Protein AF-A0A059FW57-F1 (afdb_monomer_lite)

Radius of gyration: 14.56 Å; chains: 1; bounding box: 39×24×30 Å

Foldseek 3Di:
DDDDDDDPDDDLVPDQLVVNLVVCVVVVHDPVSNVVSVVVCVVLVVCCVVCQVVDVPSDRPPPD

Organism: NCBI:txid1280951

Sequence (64 aa):
MSRRRKIRRFDFETLAPEDRASLLAHMGAPRWMLARAERAATPVRIAALLYPARWPGGRAPFNT

pLDDT: mean 73.65, std 7.7, range [51.06, 85.19]

Structure (mmCIF, N/CA/C/O backbone):
data_AF-A0A059FW57-F1
#
_entry.id   AF-A0A059FW57-F1
#
loop_
_atom_site.group_PDB
_atom_site.id
_atom_site.type_symbol
_atom_site.label_atom_id
_atom_site.label_alt_id
_atom_site.label_comp_id
_atom_site.label_asym_id
_atom_site.label_entity_id
_atom_site.label_seq_id
_atom_site.pdbx_PDB_ins_code
_atom_site.Cartn_x
_atom_site.Cartn_y
_atom_site.Cartn_z
_atom_site.occupancy
_atom_site.B_iso_or_equiv
_atom_site.auth_seq_id
_atom_site.auth_comp_id
_atom_site.auth_asym_id
_atom_site.auth_atom_id
_atom_site.pdbx_PDB_model_num
AT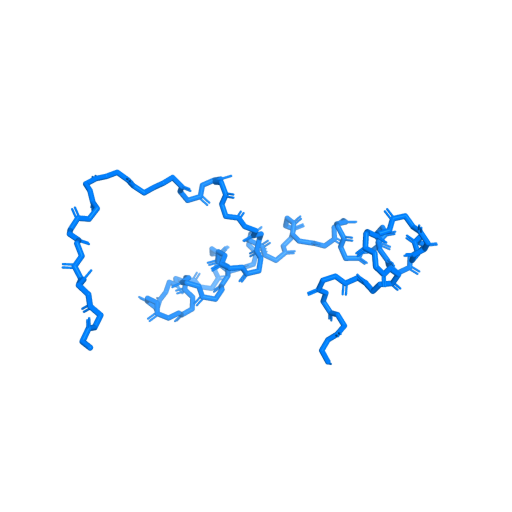OM 1 N N . MET A 1 1 ? -13.895 16.578 -17.142 1.00 58.44 1 MET A N 1
ATOM 2 C CA . MET A 1 1 ? -14.856 15.853 -16.272 1.00 58.44 1 MET A CA 1
ATOM 3 C C . MET A 1 1 ? -14.430 14.395 -16.157 1.00 58.44 1 MET A C 1
ATOM 5 O O . MET A 1 1 ? -14.481 13.683 -17.151 1.00 58.44 1 MET A O 1
ATOM 9 N N . SER A 1 2 ? -13.971 13.953 -14.982 1.00 69.19 2 SER A N 1
ATOM 10 C CA . SER A 1 2 ? -13.558 12.557 -14.770 1.00 69.19 2 SER A CA 1
ATOM 11 C C . SER A 1 2 ? -14.791 11.678 -14.512 1.00 69.19 2 SER A C 1
ATOM 13 O O . SER A 1 2 ? -15.560 11.953 -13.591 1.00 69.19 2 SER A O 1
ATOM 15 N N . ARG A 1 3 ? -15.038 10.651 -15.342 1.00 75.94 3 ARG A N 1
ATOM 16 C CA . ARG A 1 3 ? -16.190 9.741 -15.172 1.00 75.94 3 ARG A CA 1
ATOM 17 C C . ARG A 1 3 ? -15.919 8.771 -14.023 1.00 75.94 3 ARG A C 1
ATOM 19 O O . ARG A 1 3 ? -15.250 7.757 -14.206 1.00 75.94 3 ARG A O 1
ATOM 26 N N . ARG A 1 4 ? -16.488 9.052 -12.850 1.00 80.56 4 ARG A N 1
ATOM 27 C CA . ARG A 1 4 ? -16.469 8.141 -11.698 1.00 80.56 4 ARG A CA 1
ATOM 28 C C . ARG A 1 4 ? -17.324 6.907 -12.010 1.00 80.56 4 ARG A C 1
ATOM 30 O O . ARG A 1 4 ? -18.546 7.000 -12.078 1.00 80.56 4 ARG A O 1
ATOM 37 N N . ARG A 1 5 ? -16.691 5.749 -12.225 1.00 84.56 5 ARG A N 1
ATOM 38 C CA . ARG A 1 5 ? -17.384 4.458 -12.386 1.00 84.56 5 ARG A CA 1
ATOM 39 C C . ARG A 1 5 ? -17.414 3.709 -11.056 1.00 84.56 5 ARG A C 1
ATOM 41 O O . ARG A 1 5 ? -16.438 3.725 -10.312 1.00 84.56 5 ARG A O 1
ATOM 48 N N . LYS A 1 6 ? -18.531 3.040 -10.763 1.00 81.50 6 LYS A N 1
ATOM 49 C CA . LYS A 1 6 ? -18.688 2.218 -9.556 1.00 81.50 6 LYS A CA 1
ATOM 50 C C . LYS A 1 6 ? -18.026 0.858 -9.792 1.00 81.50 6 LYS A C 1
ATOM 52 O O . LYS A 1 6 ? -18.539 0.044 -10.557 1.00 81.50 6 LYS A O 1
ATOM 57 N N . ILE A 1 7 ? -16.878 0.632 -9.165 1.00 81.81 7 ILE A N 1
ATOM 58 C CA . ILE A 1 7 ? -16.164 -0.647 -9.213 1.00 81.81 7 ILE A CA 1
ATOM 59 C C . ILE A 1 7 ? -16.841 -1.601 -8.218 1.00 81.81 7 ILE A C 1
ATOM 61 O O . ILE A 1 7 ? -17.005 -1.257 -7.052 1.00 81.81 7 ILE A O 1
ATOM 65 N N . ARG A 1 8 ? -17.289 -2.776 -8.686 1.00 80.94 8 ARG A N 1
ATOM 66 C CA . ARG A 1 8 ? -17.984 -3.780 -7.848 1.00 80.94 8 ARG A CA 1
ATOM 67 C C . ARG A 1 8 ? -17.036 -4.766 -7.162 1.00 80.94 8 ARG A C 1
ATOM 69 O O . ARG A 1 8 ? -17.402 -5.343 -6.147 1.00 80.94 8 ARG A O 1
ATOM 76 N N . ARG A 1 9 ? -15.842 -4.966 -7.721 1.00 78.69 9 ARG A N 1
ATOM 77 C CA . ARG A 1 9 ? -14.768 -5.780 -7.146 1.00 78.69 9 ARG A CA 1
ATOM 78 C C . ARG A 1 9 ? -13.475 -4.995 -7.224 1.00 78.69 9 ARG A C 1
ATOM 80 O O . ARG A 1 9 ? -13.066 -4.605 -8.312 1.00 78.69 9 ARG A O 1
ATOM 87 N N . PHE A 1 10 ? -12.880 -4.764 -6.068 1.00 81.38 10 PHE A N 1
ATOM 88 C CA . PHE A 1 10 ? -11.594 -4.115 -5.932 1.00 81.38 10 PHE A CA 1
ATOM 89 C C . PHE A 1 10 ? -10.662 -5.099 -5.245 1.00 81.38 10 PHE A C 1
ATOM 91 O O . PHE A 1 10 ? -10.946 -5.527 -4.126 1.00 81.38 10 PHE A O 1
ATOM 98 N N . ASP A 1 11 ? -9.605 -5.499 -5.943 1.00 82.25 11 ASP A N 1
ATOM 99 C CA . ASP A 1 11 ? -8.669 -6.477 -5.416 1.00 82.25 11 ASP A CA 1
ATOM 100 C C . ASP A 1 11 ? -7.564 -5.758 -4.649 1.00 82.25 11 ASP A C 1
ATOM 102 O O . ASP A 1 11 ? -6.574 -5.287 -5.212 1.00 82.25 11 ASP A O 1
ATOM 106 N N . PHE A 1 12 ? -7.777 -5.620 -3.345 1.00 77.12 12 PHE A N 1
ATOM 107 C CA . PHE A 1 12 ? -6.855 -4.928 -2.452 1.00 77.12 12 PHE A CA 1
ATOM 108 C C . PHE A 1 12 ? -5.453 -5.556 -2.455 1.00 77.12 12 PHE A C 1
ATOM 110 O O . PHE A 1 12 ? -4.462 -4.853 -2.272 1.00 77.12 12 PHE A O 1
ATOM 117 N N . GLU A 1 13 ? -5.357 -6.857 -2.739 1.00 76.94 13 GLU A N 1
ATOM 118 C CA . GLU A 1 13 ? -4.101 -7.604 -2.785 1.00 76.94 13 GLU A CA 1
ATOM 119 C C . GLU A 1 13 ? -3.299 -7.374 -4.075 1.00 76.94 13 GLU A C 1
ATOM 121 O O . GLU A 1 13 ? -2.166 -7.843 -4.187 1.00 76.94 13 GLU A O 1
ATOM 126 N N . THR A 1 14 ? -3.837 -6.609 -5.028 1.00 78.94 14 THR A N 1
ATOM 127 C CA . THR A 1 14 ? -3.114 -6.214 -6.251 1.00 78.94 14 THR A CA 1
ATOM 128 C C . THR A 1 14 ? -2.443 -4.849 -6.137 1.00 78.94 14 THR A C 1
ATOM 130 O O . THR A 1 14 ? -1.566 -4.528 -6.935 1.00 78.94 14 THR A O 1
ATOM 133 N N . LEU A 1 15 ? -2.815 -4.048 -5.135 1.00 75.19 15 LEU A N 1
ATOM 134 C CA . LEU A 1 15 ? -2.215 -2.738 -4.898 1.00 75.19 15 LEU A CA 1
ATOM 135 C C . LEU A 1 15 ? -0.780 -2.861 -4.392 1.00 75.19 15 LEU A C 1
ATOM 137 O O . LEU A 1 15 ? -0.448 -3.812 -3.676 1.00 75.19 15 LEU A O 1
ATOM 141 N N . ALA A 1 16 ? 0.038 -1.848 -4.671 1.00 78.31 16 ALA A N 1
ATOM 142 C CA . ALA A 1 16 ? 1.318 -1.706 -3.999 1.00 78.31 16 ALA A CA 1
ATOM 143 C C . ALA A 1 16 ? 1.090 -1.564 -2.476 1.00 78.31 16 ALA A C 1
ATOM 145 O O . ALA A 1 16 ? 0.093 -0.962 -2.058 1.00 78.31 16 ALA A O 1
ATOM 146 N N . PRO A 1 17 ? 1.954 -2.133 -1.622 1.00 75.00 17 PRO A N 1
ATOM 147 C CA . PRO A 1 17 ? 1.823 -2.040 -0.165 1.00 75.00 17 PRO A CA 1
ATOM 148 C C . PRO A 1 17 ? 1.634 -0.603 0.361 1.00 75.00 17 PRO A C 1
ATOM 150 O O . PRO A 1 17 ? 0.934 -0.385 1.350 1.00 75.00 17 PRO A O 1
ATOM 153 N N . GLU A 1 18 ? 2.212 0.381 -0.322 1.00 75.12 18 GLU A N 1
ATOM 154 C CA . GLU A 1 18 ? 2.144 1.806 0.007 1.00 75.12 18 GLU A CA 1
ATOM 155 C C . GLU A 1 18 ? 0.770 2.405 -0.318 1.00 75.12 18 GLU A C 1
ATOM 157 O O . GLU A 1 18 ? 0.199 3.150 0.485 1.00 75.12 18 GLU A O 1
ATOM 162 N N . ASP A 1 19 ? 0.197 2.024 -1.461 1.00 80.50 19 ASP A N 1
ATOM 163 C CA . ASP A 1 19 ? -1.159 2.413 -1.854 1.00 80.50 19 ASP A CA 1
ATOM 164 C C . ASP A 1 19 ? -2.193 1.782 -0.922 1.00 80.50 19 ASP A C 1
ATOM 166 O O . ASP A 1 19 ? -3.187 2.414 -0.566 1.00 80.50 19 ASP A O 1
ATOM 170 N N . ARG A 1 20 ? -1.935 0.552 -0.456 1.00 81.88 20 ARG A N 1
ATOM 171 C CA . ARG A 1 20 ? -2.752 -0.110 0.569 1.00 81.88 20 ARG A CA 1
ATOM 172 C C . ARG A 1 20 ? -2.731 0.660 1.878 1.00 81.88 20 ARG A C 1
ATOM 174 O O . ARG A 1 20 ? -3.795 0.931 2.426 1.00 81.88 20 ARG A O 1
ATOM 181 N N . ALA A 1 21 ? -1.546 1.018 2.374 1.00 77.12 21 ALA A N 1
ATOM 182 C CA . ALA A 1 21 ? -1.404 1.785 3.608 1.00 77.12 21 ALA A CA 1
ATOM 183 C C . ALA A 1 21 ? -2.069 3.166 3.490 1.00 77.12 21 ALA A C 1
ATOM 185 O O . ALA A 1 21 ? -2.821 3.561 4.379 1.00 77.12 21 ALA A O 1
ATOM 186 N N . SER A 1 22 ? -1.879 3.856 2.363 1.00 79.69 22 SER A N 1
ATOM 187 C CA . SER A 1 22 ? -2.492 5.163 2.100 1.00 79.69 22 SER A CA 1
ATOM 188 C C . SER A 1 22 ? -4.019 5.080 2.001 1.00 79.69 22 SER A C 1
ATOM 190 O O . SER A 1 22 ? -4.723 5.898 2.592 1.00 79.69 22 SER A O 1
ATOM 192 N N . LEU A 1 23 ? -4.553 4.062 1.316 1.00 83.19 23 LEU A N 1
ATOM 193 C CA . LEU A 1 23 ? -5.994 3.824 1.206 1.00 83.19 23 LEU A CA 1
ATOM 194 C C . LEU A 1 23 ? -6.610 3.479 2.567 1.00 83.19 23 LEU A C 1
ATOM 196 O O . LEU A 1 23 ? -7.659 4.010 2.926 1.00 83.19 23 LEU A O 1
ATOM 200 N N . LEU A 1 24 ? -5.947 2.619 3.341 1.00 84.44 24 LEU A N 1
ATOM 201 C CA . LEU A 1 24 ? -6.358 2.264 4.697 1.00 84.44 24 LEU A CA 1
ATOM 202 C C . LEU A 1 24 ? -6.348 3.486 5.622 1.00 84.44 24 LEU A C 1
ATOM 204 O O . LEU A 1 24 ? -7.312 3.697 6.353 1.00 84.44 24 LEU A O 1
ATOM 208 N N . ALA A 1 25 ? -5.309 4.320 5.553 1.00 80.25 25 ALA A N 1
ATOM 209 C CA . ALA A 1 25 ? -5.226 5.557 6.323 1.00 80.25 25 ALA A CA 1
ATOM 210 C C . ALA A 1 25 ? -6.363 6.521 5.954 1.00 80.25 25 ALA A C 1
ATOM 212 O O . ALA A 1 25 ? -7.003 7.085 6.839 1.00 80.25 25 ALA A O 1
ATOM 213 N N . HIS A 1 26 ? -6.675 6.648 4.661 1.00 85.19 26 HIS A N 1
ATOM 214 C CA . HIS A 1 26 ? -7.764 7.497 4.179 1.00 85.19 26 HIS A CA 1
ATOM 215 C C . HIS A 1 26 ? -9.152 7.002 4.614 1.00 85.19 26 HIS A C 1
ATOM 217 O O . HIS A 1 26 ? -10.053 7.806 4.836 1.00 85.19 26 HIS A O 1
ATOM 223 N N . MET A 1 27 ? -9.329 5.688 4.777 1.00 83.81 27 MET A N 1
ATOM 224 C CA . MET A 1 27 ? -10.569 5.101 5.298 1.00 83.81 27 MET A CA 1
ATOM 225 C C . MET A 1 27 ? -10.655 5.087 6.833 1.00 83.81 27 MET A C 1
ATOM 227 O O . MET A 1 27 ? -11.655 4.617 7.372 1.00 83.81 27 MET A O 1
ATOM 231 N N . GLY A 1 28 ? -9.632 5.570 7.550 1.00 82.75 28 GLY A N 1
ATOM 232 C CA . GLY A 1 28 ? -9.588 5.508 9.015 1.00 82.75 28 GLY A CA 1
ATOM 233 C C . GLY A 1 28 ? -9.414 4.086 9.555 1.00 82.75 28 GLY A C 1
ATOM 234 O O . GLY A 1 28 ? -9.904 3.764 10.637 1.00 82.75 28 GLY A O 1
ATOM 235 N N . ALA A 1 29 ? -8.751 3.212 8.793 1.00 78.44 29 ALA A N 1
ATOM 236 C CA . ALA A 1 29 ? -8.523 1.831 9.189 1.00 78.44 29 ALA A CA 1
ATOM 237 C C . ALA A 1 29 ? -7.698 1.740 10.488 1.00 78.44 29 ALA A C 1
ATOM 239 O O . ALA A 1 29 ? -6.823 2.574 10.748 1.00 78.44 29 ALA A O 1
ATOM 240 N N . PRO A 1 30 ? -7.932 0.704 11.309 1.00 79.00 30 PRO A N 1
ATOM 241 C CA . PRO A 1 30 ? -7.240 0.550 12.578 1.00 79.00 30 PRO A CA 1
ATOM 242 C C . PRO A 1 30 ? -5.727 0.358 12.388 1.00 79.00 30 PRO A C 1
ATOM 244 O O . PRO A 1 30 ? -5.267 -0.303 11.454 1.00 79.00 30 PRO A O 1
ATOM 247 N N . ARG A 1 31 ? -4.938 0.895 13.329 1.00 72.75 31 ARG A N 1
ATOM 248 C CA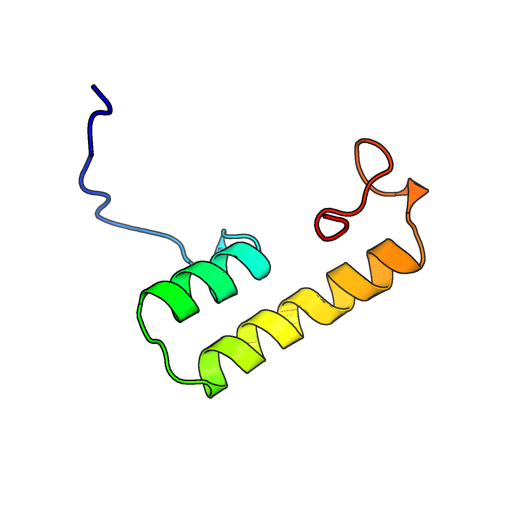 . ARG A 1 31 ? -3.461 0.958 13.255 1.00 72.75 31 ARG A CA 1
ATOM 249 C C . ARG A 1 31 ? -2.777 -0.397 13.028 1.00 72.75 31 ARG A C 1
AT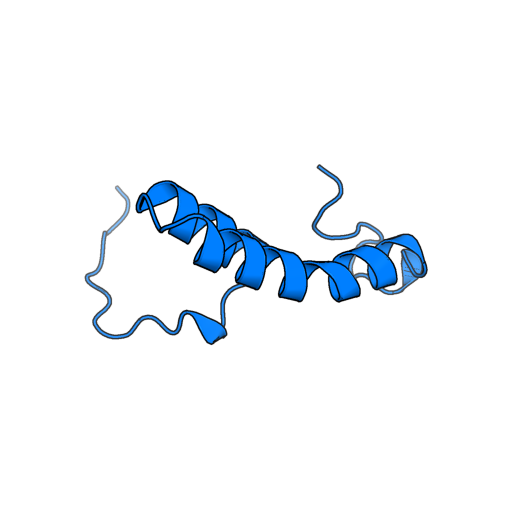OM 251 O O . ARG A 1 31 ? -1.708 -0.439 12.431 1.00 72.75 31 ARG A O 1
ATOM 258 N N . TRP A 1 32 ? -3.386 -1.505 13.457 1.00 76.44 32 TRP A N 1
ATOM 259 C CA . TRP A 1 32 ? -2.842 -2.850 13.238 1.00 76.44 32 TRP A CA 1
ATOM 260 C C . TRP A 1 32 ? -2.879 -3.287 11.760 1.00 76.44 32 TRP A C 1
ATOM 262 O O . TRP A 1 32 ? -2.007 -4.042 11.331 1.00 76.44 32 TRP A O 1
ATOM 272 N N . MET A 1 33 ? -3.836 -2.793 10.961 1.00 76.75 33 MET A N 1
ATOM 273 C CA . MET A 1 33 ? -3.883 -3.040 9.512 1.00 76.75 33 MET A CA 1
ATOM 274 C C . MET A 1 33 ? -2.805 -2.244 8.775 1.00 76.75 33 MET A C 1
ATOM 276 O O . MET A 1 33 ? -2.157 -2.783 7.878 1.00 76.75 33 MET A O 1
ATOM 280 N N . LEU A 1 34 ? -2.567 -0.998 9.194 1.00 75.06 34 LEU A N 1
ATOM 281 C CA . LEU A 1 34 ? -1.488 -0.159 8.662 1.00 75.06 34 LEU A CA 1
ATOM 282 C C . LEU A 1 34 ? -0.121 -0.803 8.911 1.00 75.06 34 LEU A C 1
ATOM 284 O O . LEU A 1 34 ? 0.642 -1.007 7.972 1.00 75.06 34 LEU A O 1
ATOM 288 N N . ALA A 1 35 ? 0.132 -1.249 10.145 1.00 73.75 35 ALA A N 1
ATOM 289 C CA . ALA A 1 35 ? 1.374 -1.933 10.500 1.00 73.75 35 ALA A CA 1
ATOM 290 C C . ALA A 1 35 ? 1.606 -3.218 9.681 1.00 73.75 35 ALA A C 1
ATOM 292 O O . ALA A 1 35 ? 2.743 -3.561 9.360 1.00 73.75 35 ALA A O 1
ATOM 293 N N . ARG A 1 36 ? 0.538 -3.940 9.310 1.00 77.12 36 ARG A N 1
ATOM 294 C CA . ARG A 1 36 ? 0.638 -5.134 8.457 1.00 77.12 36 ARG A CA 1
ATOM 295 C C . ARG A 1 36 ? 1.014 -4.778 7.016 1.00 77.12 36 ARG A C 1
ATOM 297 O O . ARG A 1 36 ? 1.854 -5.464 6.436 1.00 77.12 36 ARG A O 1
ATOM 304 N N . ALA A 1 37 ? 0.424 -3.719 6.463 1.00 72.75 37 ALA A N 1
ATOM 305 C CA . ALA A 1 37 ? 0.753 -3.227 5.126 1.00 72.75 37 ALA A CA 1
ATOM 306 C C . ALA A 1 37 ? 2.199 -2.701 5.057 1.00 72.75 37 ALA A C 1
ATOM 308 O O . ALA A 1 37 ? 2.948 -3.062 4.152 1.00 72.75 37 ALA A O 1
ATOM 309 N N . GLU A 1 38 ? 2.640 -1.947 6.066 1.00 70.94 38 GLU A N 1
ATOM 310 C CA . GLU A 1 38 ? 4.020 -1.453 6.163 1.00 70.94 38 GLU A CA 1
ATOM 311 C C . GLU A 1 38 ? 5.041 -2.586 6.311 1.00 70.94 38 GLU A C 1
ATOM 313 O O . GLU A 1 38 ? 6.098 -2.580 5.674 1.00 70.94 38 GLU A O 1
ATOM 318 N N . ARG A 1 39 ? 4.720 -3.617 7.101 1.00 73.88 39 ARG A N 1
ATOM 319 C CA . ARG A 1 39 ? 5.585 -4.794 7.244 1.00 73.88 39 ARG A CA 1
ATOM 320 C C . ARG A 1 39 ? 5.757 -5.543 5.921 1.00 73.88 39 ARG A C 1
ATOM 322 O O . ARG A 1 39 ? 6.839 -6.061 5.663 1.00 73.88 39 ARG A O 1
ATOM 329 N N . ALA A 1 40 ? 4.729 -5.558 5.071 1.00 71.19 40 ALA A N 1
ATOM 330 C CA . ALA A 1 40 ? 4.810 -6.110 3.719 1.00 71.19 40 ALA A CA 1
ATOM 331 C C . ALA A 1 40 ? 5.641 -5.229 2.763 1.00 71.19 40 ALA A C 1
ATOM 333 O O . ALA A 1 40 ? 6.347 -5.757 1.907 1.00 71.19 40 ALA A O 1
ATOM 334 N N . ALA A 1 41 ? 5.621 -3.905 2.946 1.00 69.38 41 ALA A N 1
ATOM 335 C CA . ALA A 1 41 ? 6.447 -2.955 2.193 1.00 69.38 41 ALA A CA 1
ATOM 336 C C . ALA A 1 41 ? 7.937 -3.004 2.588 1.00 69.38 41 ALA A C 1
ATOM 338 O O . ALA A 1 41 ? 8.822 -2.711 1.790 1.00 69.38 41 ALA A O 1
ATOM 339 N N . THR A 1 42 ? 8.234 -3.393 3.830 1.00 71.12 42 THR A N 1
ATOM 340 C CA . THR A 1 42 ? 9.584 -3.370 4.418 1.00 71.12 42 THR A CA 1
ATOM 341 C C . THR A 1 42 ? 10.642 -4.138 3.605 1.00 71.12 42 THR A C 1
ATOM 343 O O . THR A 1 42 ? 11.677 -3.546 3.297 1.00 71.12 42 THR A O 1
ATOM 346 N N . PRO A 1 43 ? 10.438 -5.409 3.203 1.00 69.88 43 PRO A N 1
ATOM 347 C CA . PRO A 1 43 ? 11.429 -6.130 2.401 1.00 69.88 43 PRO A CA 1
ATOM 348 C C . PRO A 1 43 ? 11.627 -5.517 1.010 1.00 69.88 43 PRO A C 1
ATOM 350 O O . PRO A 1 43 ? 12.753 -5.491 0.522 1.00 69.88 43 PRO A O 1
ATOM 353 N N . VAL A 1 44 ? 10.572 -4.967 0.397 1.00 70.19 44 VAL A N 1
ATOM 354 C CA . VAL A 1 44 ? 10.663 -4.244 -0.883 1.00 70.19 44 VAL A CA 1
ATOM 355 C C . VAL A 1 44 ? 11.505 -2.979 -0.713 1.00 70.19 44 VAL A C 1
ATOM 357 O O . VAL A 1 44 ? 12.408 -2.721 -1.507 1.00 70.19 44 VAL A O 1
ATOM 360 N N . ARG A 1 45 ? 11.270 -2.239 0.376 1.00 68.88 45 ARG A N 1
ATOM 361 C CA . ARG A 1 45 ? 11.999 -1.018 0.725 1.00 68.88 45 ARG A CA 1
ATOM 362 C C . ARG A 1 45 ? 13.482 -1.283 0.987 1.00 68.88 45 ARG A C 1
ATOM 364 O O . ARG A 1 45 ? 14.338 -0.598 0.437 1.00 68.88 45 ARG A O 1
ATOM 371 N N . ILE A 1 46 ? 13.795 -2.324 1.757 1.00 72.12 46 ILE A N 1
ATOM 372 C CA . ILE A 1 46 ? 15.175 -2.752 2.031 1.00 72.12 46 ILE A CA 1
ATOM 373 C C . ILE A 1 46 ? 15.866 -3.222 0.748 1.00 72.12 46 ILE A C 1
ATOM 375 O O . ILE A 1 46 ? 16.965 -2.764 0.441 1.00 72.12 46 ILE A O 1
ATOM 379 N N . ALA A 1 47 ? 15.222 -4.094 -0.034 1.00 73.38 47 ALA A N 1
ATOM 380 C CA . ALA A 1 47 ? 15.790 -4.607 -1.280 1.00 73.38 47 ALA A CA 1
ATOM 381 C C . ALA A 1 47 ? 16.126 -3.480 -2.260 1.00 73.38 47 ALA A C 1
ATOM 383 O O . ALA A 1 47 ? 17.096 -3.548 -3.004 1.00 73.38 47 ALA A O 1
ATOM 384 N N . ALA A 1 48 ? 15.344 -2.419 -2.253 1.00 69.62 48 ALA A N 1
ATOM 385 C CA . ALA A 1 48 ? 15.543 -1.299 -3.142 1.00 69.62 48 ALA A CA 1
ATOM 386 C C . ALA A 1 48 ? 16.570 -0.269 -2.664 1.00 69.62 48 ALA A C 1
ATOM 388 O O . ALA A 1 48 ? 17.182 0.387 -3.502 1.00 69.62 48 ALA A O 1
ATOM 389 N N . LEU A 1 49 ? 16.817 -0.179 -1.355 1.00 70.38 49 LEU A N 1
ATOM 390 C CA . LEU A 1 49 ? 17.980 0.535 -0.822 1.00 70.38 49 LEU A CA 1
ATOM 391 C C . LEU A 1 49 ? 19.283 -0.218 -1.122 1.00 70.38 49 LEU A C 1
ATOM 393 O O . LEU A 1 49 ? 20.284 0.400 -1.466 1.00 70.38 49 LEU A O 1
ATOM 397 N N . LEU A 1 50 ? 19.262 -1.549 -1.020 1.00 78.31 50 LEU A N 1
ATOM 398 C CA . LEU A 1 50 ? 20.432 -2.396 -1.268 1.00 78.31 50 LEU A CA 1
ATOM 399 C C . LEU A 1 50 ? 20.739 -2.574 -2.760 1.00 78.31 50 LEU A C 1
ATOM 401 O O . LEU A 1 50 ? 21.897 -2.710 -3.142 1.00 78.31 50 LEU A O 1
ATOM 405 N N . TYR A 1 51 ? 19.710 -2.568 -3.608 1.00 74.81 51 TYR A N 1
ATOM 406 C CA . T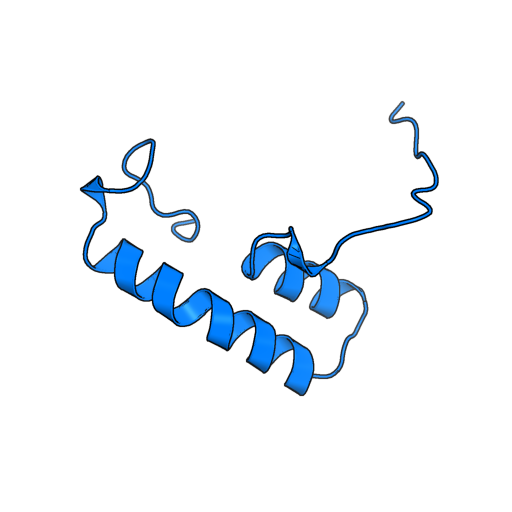YR A 1 51 ? 19.834 -2.835 -5.041 1.00 74.81 51 TYR A CA 1
ATOM 407 C C . TYR A 1 51 ? 19.107 -1.769 -5.877 1.00 74.81 51 TYR A C 1
ATOM 409 O O . TYR A 1 51 ? 18.128 -2.080 -6.562 1.00 74.81 51 TYR A O 1
ATOM 417 N N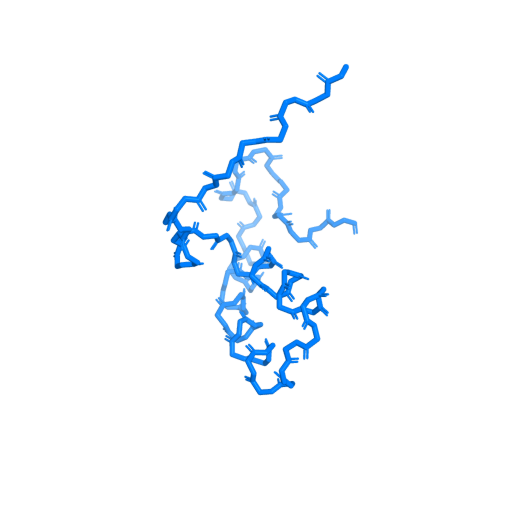 . PRO A 1 52 ? 19.573 -0.508 -5.873 1.00 63.41 52 PRO A N 1
ATOM 418 C CA . PRO A 1 52 ? 18.911 0.587 -6.586 1.00 63.41 52 PRO A CA 1
ATOM 419 C C .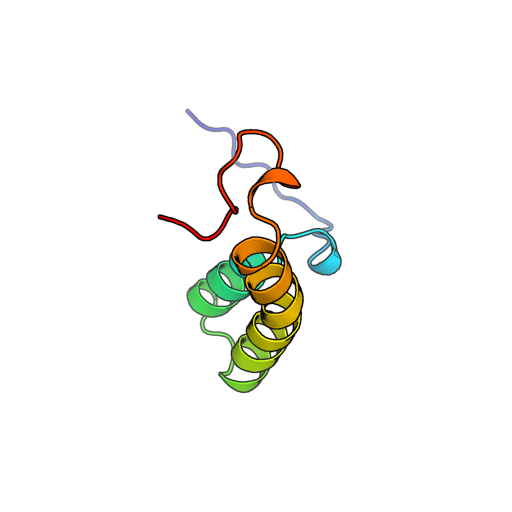 PRO A 1 52 ? 18.905 0.388 -8.112 1.00 63.41 52 PRO A C 1
ATOM 421 O O . PRO A 1 52 ? 17.918 0.703 -8.773 1.00 63.41 52 PRO A O 1
ATOM 424 N N . ALA A 1 53 ? 19.955 -0.226 -8.671 1.00 70.25 53 ALA A N 1
ATOM 425 C CA . ALA A 1 53 ? 20.088 -0.498 -10.108 1.00 70.25 53 ALA A CA 1
ATOM 426 C C . ALA A 1 53 ? 19.092 -1.544 -10.649 1.00 70.25 53 ALA A C 1
ATOM 428 O O . ALA A 1 53 ? 18.948 -1.697 -11.858 1.00 70.25 53 ALA A O 1
ATOM 429 N N . ARG A 1 54 ? 18.402 -2.273 -9.763 1.00 70.38 54 ARG A N 1
ATOM 430 C CA . ARG A 1 54 ? 17.414 -3.296 -10.132 1.00 70.38 54 ARG A CA 1
ATOM 431 C C . ARG A 1 54 ? 16.045 -2.701 -10.489 1.00 70.38 54 ARG A C 1
ATOM 433 O O . ARG A 1 54 ? 15.199 -3.416 -11.021 1.00 70.38 54 ARG A O 1
ATOM 440 N N . TRP A 1 55 ? 15.810 -1.421 -10.196 1.00 70.44 55 TRP A N 1
ATOM 441 C CA . TRP A 1 55 ? 14.507 -0.785 -10.390 1.00 70.44 55 TRP A CA 1
ATOM 442 C C . TRP A 1 55 ? 14.405 -0.106 -11.755 1.00 70.44 55 TRP A C 1
ATOM 444 O O . TRP A 1 55 ? 15.341 0.590 -12.162 1.00 70.44 55 TRP A O 1
ATOM 454 N N . PRO A 1 56 ? 13.275 -0.270 -12.468 1.00 57.00 56 PRO A N 1
ATOM 455 C CA . PRO A 1 56 ? 13.065 0.395 -13.746 1.00 57.00 56 PRO A CA 1
ATOM 456 C C . PRO A 1 56 ? 13.141 1.915 -13.548 1.00 57.00 56 PRO A C 1
ATOM 458 O O . PRO A 1 56 ? 12.370 2.491 -12.786 1.00 57.00 56 PRO A O 1
ATOM 461 N N . GLY A 1 57 ? 14.114 2.557 -14.203 1.00 65.50 57 GLY A N 1
ATOM 462 C CA . GLY A 1 57 ? 14.371 3.997 -14.083 1.00 65.50 57 GLY A CA 1
ATOM 463 C C . GLY A 1 57 ? 15.354 4.412 -12.977 1.00 65.50 57 GLY A C 1
ATOM 464 O O . GLY A 1 57 ? 15.524 5.606 -12.751 1.00 65.50 57 GLY A O 1
ATOM 465 N N . GLY A 1 58 ? 16.004 3.469 -12.282 1.00 64.06 58 GLY A N 1
ATOM 466 C CA . GLY A 1 58 ? 17.074 3.754 -11.311 1.00 64.06 58 GLY A CA 1
ATOM 467 C C . GLY A 1 58 ? 16.623 4.435 -10.011 1.00 64.06 58 GLY A C 1
ATOM 468 O O . GLY A 1 58 ? 17.456 4.756 -9.164 1.00 64.06 58 GLY A O 1
ATOM 469 N N . ARG A 1 59 ? 15.315 4.646 -9.826 1.00 59.06 59 ARG A N 1
ATOM 470 C CA . ARG A 1 59 ? 14.717 5.143 -8.585 1.00 59.06 59 ARG A CA 1
ATOM 471 C C . ARG A 1 59 ? 13.833 4.079 -7.971 1.00 59.06 59 ARG A C 1
ATOM 473 O O . ARG A 1 59 ? 12.938 3.537 -8.613 1.00 59.06 59 ARG A O 1
ATOM 480 N N . ALA A 1 60 ? 14.067 3.830 -6.694 1.00 65.12 60 ALA A N 1
ATOM 481 C CA . ALA A 1 60 ? 13.160 3.044 -5.895 1.00 65.12 60 ALA A CA 1
ATOM 482 C C . ALA A 1 60 ? 11.822 3.790 -5.699 1.00 65.12 60 ALA A C 1
ATOM 484 O O . ALA A 1 60 ? 11.844 5.007 -5.493 1.00 65.12 60 ALA A O 1
ATOM 485 N N . PRO A 1 61 ? 10.672 3.091 -5.702 1.00 62.44 61 PRO A N 1
ATOM 486 C CA . PRO A 1 61 ? 9.336 3.706 -5.672 1.00 62.44 61 PRO A CA 1
ATOM 487 C C . PRO A 1 61 ? 8.996 4.467 -4.376 1.00 62.44 61 PRO A C 1
ATOM 489 O O . PRO A 1 61 ? 7.925 5.050 -4.268 1.00 62.44 61 PRO A O 1
ATOM 492 N N . PHE A 1 62 ? 9.899 4.490 -3.396 1.00 64.94 62 PHE A N 1
ATOM 493 C CA . PHE A 1 62 ? 9.735 5.151 -2.096 1.00 64.94 62 PHE A CA 1
ATOM 494 C C . PHE A 1 62 ? 10.705 6.320 -1.872 1.00 64.94 62 PHE A C 1
ATOM 496 O O . PHE A 1 62 ? 10.804 6.816 -0.750 1.00 64.94 62 PHE A O 1
ATOM 503 N N . ASN A 1 63 ? 11.457 6.726 -2.900 1.00 53.00 63 ASN A N 1
ATOM 504 C CA . ASN A 1 63 ? 12.331 7.898 -2.852 1.00 53.00 63 ASN A CA 1
ATOM 505 C C . ASN A 1 63 ? 11.576 9.103 -3.448 1.00 53.00 63 ASN A C 1
ATOM 507 O O . ASN A 1 63 ? 11.763 9.454 -4.616 1.00 53.00 63 ASN A O 1
ATOM 511 N N . THR A 1 64 ? 10.653 9.662 -2.662 1.00 51.06 64 THR A N 1
ATOM 512 C CA . THR A 1 64 ? 10.061 10.998 -2.873 1.00 51.06 64 THR A CA 1
ATOM 513 C C . THR A 1 64 ? 10.899 12.057 -2.191 1.00 51.06 64 THR A C 1
ATOM 515 O O . THR A 1 64 ? 11.221 11.832 -1.002 1.00 51.06 64 THR A O 1
#

Secondary structure (DSSP, 8-state):
-------S---GGGS-HHHHHHHHHHTT--HHHHHHHHHHHHHHHHHHHH-GGGSTTS--TT--